Protein AF-A0A6L8I3A7-F1 (afdb_monomer)

Radius of gyration: 21.52 Å; Cα contacts (8 Å, |Δi|>4): 20; chains: 1; bounding box: 36×18×55 Å

Mean predicted aligned error: 5.33 Å

Structure (mmCIF, N/CA/C/O backbone):
data_AF-A0A6L8I3A7-F1
#
_entry.id   AF-A0A6L8I3A7-F1
#
loop_
_atom_site.group_PDB
_atom_site.id
_atom_site.type_symbol
_atom_site.label_atom_id
_atom_site.label_alt_id
_atom_site.label_comp_id
_atom_site.label_asym_id
_atom_site.label_entity_id
_atom_site.label_seq_id
_atom_site.pdbx_PDB_ins_code
_atom_site.Cartn_x
_atom_site.Cartn_y
_atom_site.Cartn_z
_atom_site.occupancy
_atom_site.B_iso_or_equiv
_atom_site.auth_seq_id
_atom_site.auth_comp_id
_atom_site.auth_asym_id
_atom_site.auth_atom_id
_atom_site.pdbx_PDB_model_num
ATOM 1 N N . MET A 1 1 ? -19.281 -2.214 36.492 1.00 60.75 1 MET A N 1
ATOM 2 C CA . MET A 1 1 ? -19.622 -1.250 35.422 1.00 60.75 1 MET A CA 1
ATOM 3 C C . MET A 1 1 ? -18.790 -1.621 34.209 1.00 60.75 1 MET A C 1
ATOM 5 O O . MET A 1 1 ? -17.594 -1.809 34.381 1.00 60.75 1 MET A O 1
ATOM 9 N N . ALA A 1 2 ? -19.401 -1.828 33.042 1.00 78.50 2 ALA A N 1
ATOM 10 C CA . ALA A 1 2 ? -18.639 -2.091 31.821 1.00 78.50 2 ALA A CA 1
ATOM 11 C C . ALA A 1 2 ? -17.973 -0.789 31.346 1.00 78.50 2 ALA A C 1
ATOM 13 O O . ALA A 1 2 ? -18.600 0.271 31.400 1.00 78.50 2 ALA A O 1
ATOM 14 N N . ASN A 1 3 ? -16.712 -0.868 30.920 1.00 89.50 3 ASN A N 1
ATOM 15 C CA . ASN A 1 3 ? -16.024 0.262 30.301 1.00 89.50 3 ASN A CA 1
ATOM 16 C C . ASN A 1 3 ? -16.666 0.577 28.947 1.00 89.50 3 ASN A C 1
ATOM 18 O O . ASN A 1 3 ? -17.274 -0.285 28.315 1.00 89.50 3 ASN A O 1
ATOM 22 N N . ASN A 1 4 ? -16.529 1.819 28.504 1.00 90.75 4 ASN A N 1
ATOM 23 C CA . ASN A 1 4 ? -17.019 2.267 27.210 1.00 90.75 4 ASN A CA 1
ATOM 24 C C . ASN A 1 4 ? -15.889 2.994 26.453 1.00 90.75 4 ASN A C 1
ATOM 26 O O . ASN A 1 4 ? -14.803 3.209 27.008 1.00 90.75 4 ASN A O 1
ATOM 30 N N . PRO A 1 5 ? -16.112 3.394 25.191 1.00 90.00 5 PRO A N 1
ATOM 31 C CA . PRO A 1 5 ? -15.071 4.030 24.385 1.00 90.00 5 PRO A CA 1
ATOM 32 C C . PRO A 1 5 ? -14.513 5.324 24.999 1.00 90.00 5 PRO A C 1
ATOM 34 O O . PRO A 1 5 ? -13.344 5.638 24.801 1.00 90.00 5 PRO A O 1
ATOM 37 N N . LEU A 1 6 ? -15.313 6.036 25.800 1.00 93.00 6 LEU A N 1
ATOM 38 C CA . LEU A 1 6 ? -14.982 7.331 26.401 1.00 93.00 6 LEU A CA 1
ATOM 39 C C . LEU A 1 6 ? -14.476 7.233 27.853 1.00 93.00 6 LEU A C 1
ATOM 41 O O . LEU A 1 6 ? -14.257 8.262 28.489 1.00 93.00 6 LEU A O 1
ATOM 45 N N . THR A 1 7 ? -14.283 6.031 28.411 1.00 93.44 7 THR A N 1
ATOM 46 C CA . THR A 1 7 ? -13.757 5.868 29.779 1.00 93.44 7 THR A CA 1
ATOM 47 C C . THR A 1 7 ? -12.371 6.538 29.906 1.00 93.44 7 THR A C 1
ATOM 49 O O . THR A 1 7 ? -11.489 6.239 29.106 1.00 93.44 7 THR A O 1
ATOM 52 N N . PRO A 1 8 ? -12.106 7.428 30.875 1.00 93.56 8 PRO A N 1
ATOM 53 C CA . PRO A 1 8 ? -10.775 8.034 31.024 1.00 93.56 8 PRO A CA 1
ATOM 54 C C . PRO A 1 8 ? -9.673 7.014 31.387 1.00 93.56 8 PRO A C 1
ATOM 56 O O . PRO A 1 8 ? -9.962 5.961 31.951 1.00 93.56 8 PRO A O 1
ATOM 59 N N . GLY A 1 9 ? -8.403 7.325 31.096 1.00 91.88 9 GLY A N 1
ATOM 60 C CA . GLY A 1 9 ? -7.238 6.510 31.496 1.00 91.88 9 GLY A CA 1
ATOM 61 C C . GLY A 1 9 ? -6.991 5.243 30.656 1.00 91.88 9 GLY A C 1
ATOM 62 O O . GLY A 1 9 ? -7.513 5.103 29.553 1.00 91.88 9 GLY A O 1
ATOM 63 N N . ILE A 1 10 ? -6.176 4.305 31.154 1.00 91.00 10 ILE A N 1
ATOM 64 C CA . ILE A 1 10 ? -5.949 2.995 30.511 1.00 91.00 10 ILE A CA 1
ATOM 65 C C . ILE A 1 10 ? -6.953 1.996 31.083 1.00 91.00 10 ILE A C 1
ATOM 67 O O . ILE A 1 10 ? -6.968 1.745 32.284 1.00 91.00 10 ILE A O 1
ATOM 71 N N . ALA A 1 11 ? -7.801 1.436 30.222 1.00 90.56 11 ALA A N 1
ATOM 72 C CA . ALA A 1 11 ? -8.848 0.501 30.622 1.00 90.56 11 ALA A CA 1
ATOM 73 C C . ALA A 1 11 ? -9.061 -0.557 29.535 1.00 90.56 11 ALA A C 1
ATOM 75 O O . ALA A 1 11 ? -9.102 -0.222 28.349 1.00 90.56 11 ALA A O 1
ATOM 76 N N . ALA A 1 12 ? -9.206 -1.818 29.945 1.00 91.06 12 ALA A N 1
ATOM 77 C CA . ALA A 1 12 ? -9.522 -2.935 29.056 1.00 91.06 12 ALA A CA 1
ATOM 78 C C . ALA A 1 12 ? -11.028 -3.002 28.740 1.00 91.06 12 ALA A C 1
ATOM 80 O O . ALA A 1 12 ? -11.851 -2.471 29.488 1.00 91.06 12 ALA A O 1
ATOM 81 N N . GLY A 1 13 ? -11.395 -3.677 27.646 1.00 91.38 13 GLY A N 1
ATOM 82 C CA . GLY A 1 13 ? -12.799 -3.952 27.311 1.00 91.38 13 GLY A CA 1
ATOM 83 C C . GLY A 1 13 ? -13.623 -2.712 26.946 1.00 91.38 13 GLY A C 1
ATOM 84 O O . GLY A 1 13 ? -14.795 -2.635 27.291 1.00 91.38 13 GLY A O 1
ATOM 85 N N . ARG A 1 14 ? -13.010 -1.720 26.285 1.00 92.75 14 ARG A N 1
ATOM 86 C CA . ARG A 1 14 ? -13.692 -0.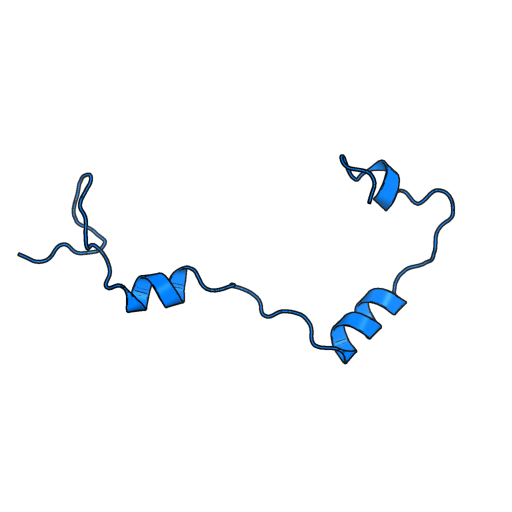490 25.821 1.00 92.75 14 ARG A CA 1
ATOM 87 C C . ARG A 1 14 ? -14.657 -0.730 24.664 1.00 92.75 14 ARG A C 1
ATOM 89 O O . ARG A 1 14 ? -15.621 0.010 24.495 1.00 92.75 14 ARG A O 1
ATOM 96 N N . HIS A 1 15 ? -14.356 -1.751 23.875 1.00 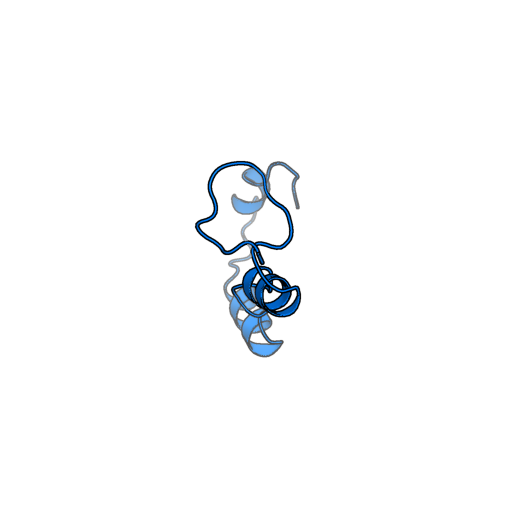92.56 15 HIS A N 1
ATOM 97 C CA . HIS A 1 15 ? -15.152 -2.244 22.767 1.00 92.56 15 HIS A CA 1
ATOM 98 C C . HIS A 1 15 ? -15.299 -3.752 22.916 1.00 92.56 15 HIS A C 1
ATOM 100 O O . HIS A 1 15 ? -14.429 -4.410 23.494 1.00 92.56 15 HIS A O 1
ATOM 106 N N . SER A 1 16 ? -16.401 -4.287 22.396 1.00 92.81 16 SER A N 1
ATOM 107 C CA . SER A 1 16 ? -16.547 -5.730 22.280 1.00 92.81 16 SER A CA 1
ATOM 108 C C . SER A 1 16 ? -15.570 -6.271 21.225 1.00 92.81 16 SER A C 1
ATOM 110 O O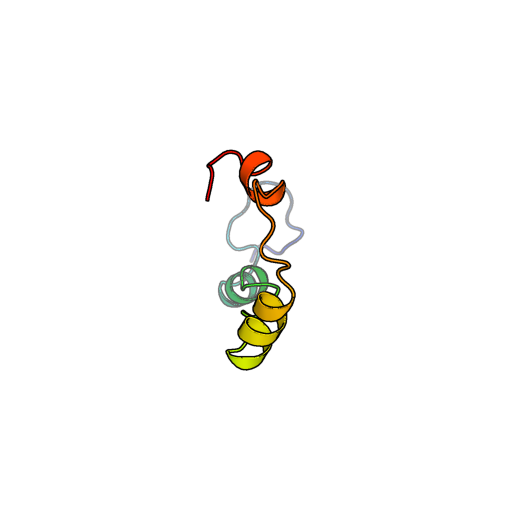 . SER A 1 16 ? -15.175 -5.515 20.326 1.00 92.81 16 SER A O 1
ATOM 112 N N . PRO A 1 17 ? -15.185 -7.555 21.306 1.00 93.50 17 PRO A N 1
ATOM 113 C CA . PRO A 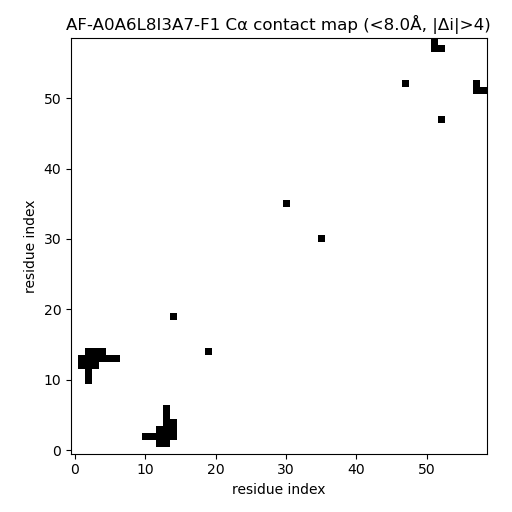1 17 ? -14.338 -8.185 20.296 1.00 93.50 17 PRO A CA 1
ATOM 114 C C . PRO A 1 17 ? -14.866 -7.980 18.869 1.00 93.50 17 PRO A C 1
ATOM 116 O O . PRO A 1 17 ? -14.112 -7.600 17.985 1.00 93.50 17 PRO A O 1
ATOM 119 N N . GLU A 1 18 ? -16.182 -8.063 18.664 1.00 95.81 18 GLU A N 1
ATOM 120 C CA . GLU A 1 18 ? -16.803 -7.941 17.339 1.00 95.81 18 GLU A CA 1
ATOM 121 C C . GLU A 1 18 ? -16.684 -6.527 16.753 1.00 95.81 18 GLU A C 1
ATOM 123 O O . GLU A 1 18 ? -16.706 -6.346 15.536 1.00 95.81 18 GLU A O 1
ATOM 128 N N . VAL A 1 19 ? -16.617 -5.496 17.602 1.00 95.69 19 VAL A N 1
ATOM 129 C CA . VAL A 1 19 ? -16.380 -4.119 17.146 1.00 95.69 19 VAL A CA 1
ATOM 130 C C . VAL A 1 19 ? -14.917 -3.938 16.759 1.00 95.69 19 VAL A C 1
ATOM 132 O O . VAL A 1 19 ? -14.636 -3.266 15.769 1.00 95.69 19 VAL A O 1
ATOM 135 N N . LEU A 1 20 ? -13.996 -4.539 17.513 1.00 95.06 20 LEU A N 1
ATOM 136 C CA . LEU A 1 20 ? -12.575 -4.505 17.181 1.00 95.06 20 LEU A CA 1
ATOM 137 C C . LEU A 1 20 ? -12.317 -5.228 15.857 1.00 95.06 20 LEU A C 1
ATOM 139 O O . LEU A 1 20 ? -11.713 -4.631 14.973 1.00 95.06 20 LEU A O 1
ATOM 143 N N . ASP A 1 21 ? -12.868 -6.424 15.667 1.00 96.44 21 ASP A N 1
ATOM 144 C CA . ASP A 1 21 ? -12.711 -7.191 14.426 1.00 96.44 21 ASP A CA 1
ATOM 145 C C . ASP A 1 21 ? -13.160 -6.396 13.193 1.00 96.44 21 ASP A C 1
ATOM 147 O O . ASP A 1 21 ? -12.481 -6.394 12.171 1.00 96.44 21 ASP A O 1
ATOM 151 N N . ARG A 1 22 ? -14.273 -5.655 13.289 1.00 95.50 22 ARG A N 1
ATOM 152 C CA . ARG A 1 22 ? -14.734 -4.793 12.189 1.00 95.50 22 ARG A CA 1
ATOM 153 C C . ARG A 1 22 ? -13.849 -3.571 11.968 1.00 95.50 22 ARG A C 1
ATOM 155 O O . ARG A 1 22 ? -13.619 -3.197 10.826 1.00 95.50 22 ARG A O 1
ATOM 162 N N . ASN A 1 23 ? -13.393 -2.925 13.039 1.00 95.31 23 ASN A N 1
ATOM 163 C CA . ASN A 1 23 ? -12.620 -1.685 12.940 1.00 95.31 23 ASN A CA 1
ATOM 164 C C . ASN A 1 23 ? -11.182 -1.917 12.462 1.00 95.31 23 ASN A C 1
ATOM 166 O O . ASN A 1 23 ? -10.580 -1.006 11.900 1.00 95.31 23 ASN A O 1
ATOM 170 N N . PHE A 1 24 ? -10.636 -3.104 12.724 1.00 95.19 24 PHE A N 1
ATOM 171 C CA . PHE A 1 24 ? -9.289 -3.509 12.325 1.00 95.19 24 PHE A CA 1
ATOM 172 C C . PHE A 1 24 ? -9.281 -4.409 11.082 1.00 95.19 24 PHE A C 1
ATOM 174 O O . PHE A 1 24 ? -8.230 -4.935 10.722 1.00 95.19 24 PHE A O 1
ATOM 181 N N . ALA A 1 25 ? -10.429 -4.580 10.422 1.00 95.69 25 ALA A N 1
ATOM 182 C CA . ALA A 1 25 ? -10.479 -5.173 9.096 1.00 95.69 25 ALA A CA 1
ATOM 183 C C . ALA A 1 25 ? -9.829 -4.238 8.064 1.00 95.69 25 ALA A C 1
ATOM 185 O O . ALA A 1 25 ? -9.749 -3.022 8.265 1.00 95.69 25 ALA A O 1
ATOM 186 N N . ASP A 1 26 ? -9.401 -4.809 6.940 1.00 95.50 26 ASP A N 1
ATOM 187 C CA . ASP A 1 26 ? -8.879 -4.027 5.826 1.00 95.50 26 ASP A CA 1
ATOM 188 C C . ASP A 1 26 ? -9.896 -2.966 5.391 1.00 95.50 26 ASP A C 1
ATOM 190 O O . ASP A 1 26 ? -11.062 -3.259 5.118 1.00 95.50 26 ASP A O 1
ATOM 194 N N . LEU A 1 27 ? -9.440 -1.714 5.306 1.00 95.31 27 LEU A N 1
ATOM 195 C CA . LEU A 1 27 ? -10.285 -0.600 4.872 1.00 95.31 27 LEU A CA 1
ATOM 196 C C . LEU A 1 27 ? -10.688 -0.735 3.397 1.00 95.31 27 LEU A C 1
ATOM 198 O O . LEU A 1 27 ? -11.776 -0.316 3.000 1.00 95.31 27 LEU A O 1
ATOM 202 N N . HIS A 1 28 ? -9.790 -1.290 2.583 1.00 94.94 28 HIS A N 1
ATOM 203 C CA . HIS A 1 28 ? -9.988 -1.478 1.154 1.00 94.94 28 HIS A CA 1
ATOM 204 C C . HIS A 1 28 ? -9.884 -2.961 0.809 1.00 94.94 28 HIS A C 1
ATOM 206 O O . HIS A 1 28 ? -8.941 -3.616 1.256 1.00 94.94 28 HIS A O 1
ATOM 212 N N . PRO A 1 29 ? -10.811 -3.494 -0.001 1.00 93.31 29 PRO A N 1
ATOM 213 C CA . PRO A 1 29 ? -10.666 -4.844 -0.512 1.00 93.31 29 PRO A CA 1
ATOM 214 C C . PRO A 1 29 ? -9.433 -4.940 -1.417 1.00 93.31 29 PRO A C 1
ATOM 216 O O . PRO A 1 29 ? -9.009 -3.960 -2.035 1.00 93.31 29 PRO A O 1
ATOM 219 N N . SER A 1 30 ? -8.876 -6.146 -1.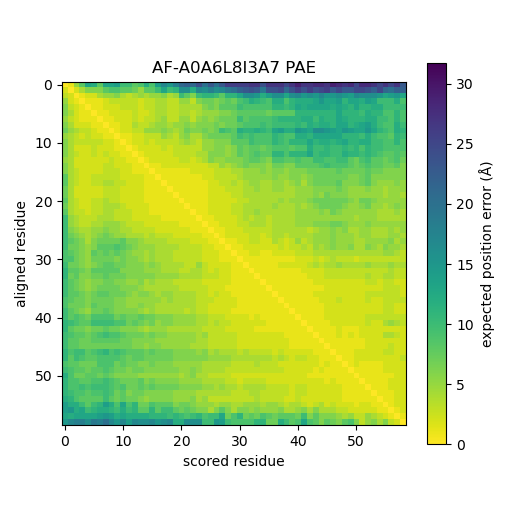522 1.00 96.25 30 SER A N 1
ATOM 220 C CA . SER A 1 30 ? -7.897 -6.445 -2.569 1.00 96.25 30 SER A CA 1
ATOM 221 C C . SER A 1 30 ? -8.537 -6.298 -3.949 1.00 96.25 30 SER A C 1
ATOM 223 O O . SER A 1 30 ? -9.721 -6.598 -4.106 1.00 96.25 30 SER A O 1
ATOM 225 N N . LEU A 1 31 ? -7.743 -5.883 -4.941 1.00 97.81 31 LEU A N 1
ATOM 226 C CA . LEU A 1 31 ? -8.189 -5.861 -6.334 1.00 97.81 31 LEU A CA 1
ATOM 227 C C . LEU A 1 31 ? -8.601 -7.264 -6.779 1.00 97.81 31 LEU A C 1
ATOM 229 O O . LEU A 1 31 ? -7.915 -8.248 -6.471 1.00 97.81 31 LEU A O 1
ATOM 233 N N . ASP A 1 32 ? -9.683 -7.354 -7.546 1.00 97.62 32 ASP A N 1
ATOM 234 C CA . ASP A 1 32 ? -10.011 -8.594 -8.232 1.00 97.62 32 ASP A CA 1
ATOM 235 C C . ASP A 1 32 ? -9.009 -8.889 -9.365 1.00 97.62 32 ASP A C 1
ATOM 237 O O . ASP A 1 32 ? -8.134 -8.088 -9.714 1.00 97.62 32 ASP A O 1
ATOM 241 N N . ARG A 1 33 ? -9.117 -10.081 -9.961 1.00 98.19 33 ARG A N 1
ATOM 242 C CA . ARG A 1 33 ? -8.201 -10.507 -11.027 1.00 98.19 33 ARG A CA 1
ATOM 243 C C . ARG A 1 33 ? -8.206 -9.558 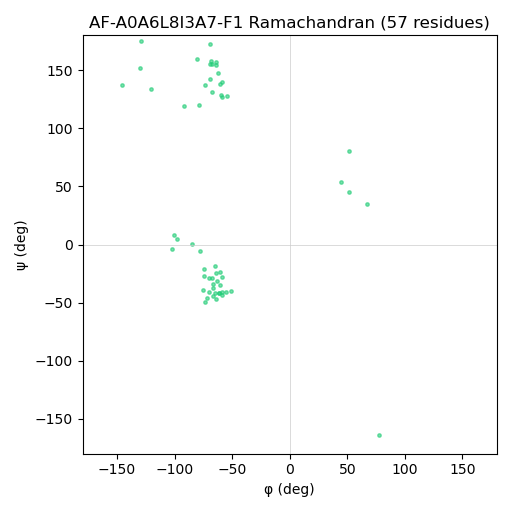-12.230 1.00 98.19 33 ARG A C 1
ATOM 245 O O . ARG A 1 33 ? -7.154 -9.348 -12.828 1.00 98.19 33 ARG A O 1
ATOM 252 N N . HIS A 1 34 ? -9.366 -9.063 -12.641 1.00 97.94 34 HIS A N 1
ATOM 253 C CA . HIS A 1 34 ? -9.480 -8.174 -13.789 1.00 97.94 34 HIS A CA 1
ATOM 254 C C . HIS A 1 34 ? -8.921 -6.788 -13.462 1.00 97.94 34 HIS A C 1
ATOM 256 O O . HIS A 1 34 ? -8.110 -6.269 -14.226 1.00 97.94 34 HIS A O 1
ATOM 262 N N . GLU A 1 35 ? -9.279 -6.230 -12.309 1.00 98.44 35 GLU A N 1
ATOM 263 C CA . GLU A 1 35 ? -8.782 -4.939 -11.830 1.00 98.44 35 GLU A CA 1
ATOM 264 C C . GLU A 1 35 ? -7.256 -4.933 -11.699 1.00 98.44 35 GLU A C 1
ATOM 266 O O . GLU A 1 35 ? -6.597 -3.996 -12.155 1.00 98.44 35 GLU A O 1
ATOM 271 N N . ALA A 1 36 ? -6.675 -6.004 -11.150 1.00 98.56 36 ALA A N 1
ATOM 272 C CA . ALA A 1 36 ? -5.228 -6.158 -11.037 1.00 98.56 36 ALA A CA 1
ATOM 273 C C . ALA A 1 36 ? -4.537 -6.180 -12.410 1.00 98.56 36 ALA A C 1
ATOM 275 O O . ALA A 1 36 ? -3.498 -5.544 -12.588 1.00 98.56 36 ALA A O 1
ATOM 276 N N . LEU A 1 37 ? -5.122 -6.870 -13.397 1.00 98.50 37 LEU A N 1
ATOM 277 C CA . LEU A 1 37 ? -4.593 -6.899 -14.764 1.00 98.50 37 LEU A CA 1
ATOM 278 C C . LEU A 1 37 ? -4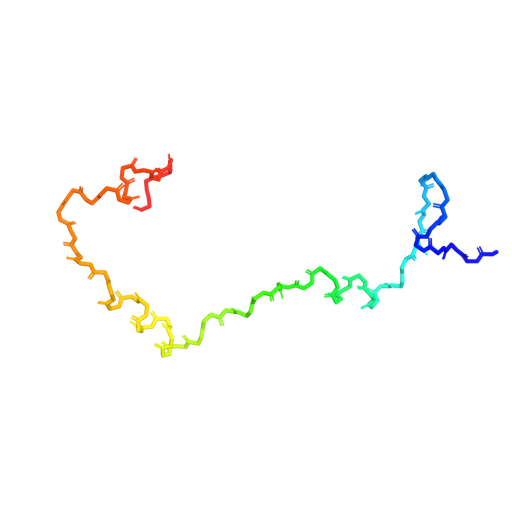.683 -5.525 -15.435 1.00 98.50 37 LEU A C 1
ATOM 280 O O . LEU A 1 37 ? -3.706 -5.080 -16.031 1.00 98.50 37 LEU A O 1
ATOM 284 N N . VAL A 1 38 ? -5.815 -4.830 -15.297 1.00 98.31 38 VAL A N 1
ATOM 285 C CA . VAL A 1 38 ? -5.997 -3.471 -15.830 1.00 98.31 38 VAL A CA 1
ATOM 286 C C . VAL A 1 38 ? -4.997 -2.498 -15.204 1.00 98.31 38 VAL A C 1
ATOM 288 O O . VAL A 1 38 ? -4.428 -1.665 -15.906 1.00 98.31 38 VAL A O 1
ATOM 291 N N . ALA A 1 39 ? -4.751 -2.597 -13.897 1.00 98.25 39 ALA A N 1
ATOM 292 C CA . ALA A 1 39 ? -3.758 -1.768 -13.222 1.00 98.25 39 ALA A CA 1
ATOM 293 C C . ALA A 1 39 ? -2.329 -2.067 -13.710 1.00 98.25 39 ALA A C 1
ATOM 295 O O . ALA A 1 39 ? -1.562 -1.133 -13.945 1.00 98.25 39 ALA A O 1
ATOM 296 N N . ALA A 1 40 ? -1.988 -3.345 -13.904 1.00 98.19 40 ALA A N 1
ATOM 297 C CA . ALA A 1 40 ? -0.672 -3.768 -14.381 1.00 98.19 40 ALA A CA 1
ATOM 298 C C . ALA A 1 40 ? -0.392 -3.331 -15.830 1.00 98.19 40 ALA A C 1
ATOM 300 O O . ALA A 1 40 ? 0.726 -2.918 -16.135 1.00 98.19 40 ALA A O 1
ATOM 301 N N . ASP A 1 41 ? -1.404 -3.353 -16.701 1.00 98.00 41 ASP A N 1
ATOM 302 C CA . ASP A 1 41 ? -1.288 -2.966 -18.116 1.00 98.00 41 ASP A CA 1
ATOM 303 C C . ASP A 1 41 ? -0.946 -1.476 -18.311 1.00 98.00 41 ASP A C 1
ATOM 305 O O . ASP A 1 41 ? -0.432 -1.060 -19.344 1.00 98.00 41 ASP A O 1
ATOM 309 N N . ARG A 1 42 ? -1.160 -0.648 -17.281 1.00 97.69 42 ARG A N 1
ATOM 310 C CA . ARG A 1 42 ? -0.801 0.781 -17.294 1.00 97.69 42 ARG A CA 1
ATOM 311 C C . ARG A 1 42 ? 0.693 1.037 -17.073 1.00 97.69 42 ARG A C 1
ATOM 313 O O . ARG A 1 42 ? 1.117 2.193 -17.121 1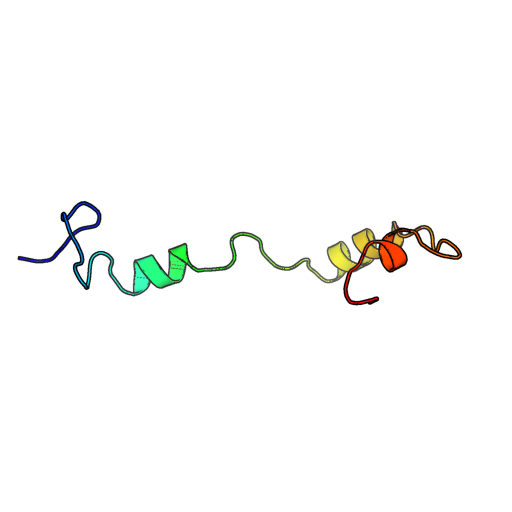.00 97.69 42 ARG A O 1
ATOM 320 N N . CYS A 1 43 ? 1.487 0.005 -16.786 1.00 97.94 43 CYS A N 1
ATOM 321 C CA . CYS A 1 43 ? 2.937 0.124 -16.686 1.00 97.94 43 CYS A CA 1
ATOM 322 C C . CYS A 1 43 ? 3.546 0.427 -18.063 1.00 97.94 43 CYS A C 1
ATOM 324 O O . CYS A 1 43 ? 3.275 -0.266 -19.035 1.00 97.94 43 CYS A O 1
ATOM 326 N N . TYR A 1 44 ? 4.426 1.428 -18.144 1.00 97.56 44 TYR A N 1
ATOM 327 C CA . TYR A 1 44 ? 5.117 1.767 -19.396 1.00 97.56 44 TYR A CA 1
ATOM 328 C C . TYR A 1 44 ? 6.381 0.944 -19.670 1.00 97.56 44 TYR A C 1
ATOM 330 O O . TYR A 1 44 ? 7.042 1.182 -20.676 1.00 97.56 44 TYR A O 1
ATOM 338 N N . PHE A 1 45 ? 6.739 0.001 -18.792 1.00 97.00 45 PHE A N 1
ATOM 339 C CA . PHE A 1 45 ? 7.942 -0.831 -18.935 1.00 97.00 45 PHE A CA 1
ATOM 340 C C . PHE A 1 45 ? 9.222 -0.006 -19.173 1.00 97.00 45 PHE A C 1
ATOM 342 O O . PHE A 1 45 ? 10.025 -0.300 -20.057 1.00 97.00 45 PHE A O 1
ATOM 349 N N . CYS A 1 46 ? 9.395 1.063 -18.390 1.00 97.88 46 CYS A N 1
ATOM 350 C CA . CYS A 1 46 ? 10.520 1.984 -18.522 1.00 97.88 46 CYS A CA 1
ATOM 351 C C . CYS A 1 46 ? 11.870 1.279 -18.309 1.00 97.88 46 CYS A C 1
ATOM 353 O O . CYS A 1 46 ? 12.034 0.516 -17.357 1.00 97.88 46 CYS A O 1
ATOM 355 N N . HIS A 1 47 ? 12.861 1.615 -19.134 1.00 97.06 47 HIS A N 1
ATOM 356 C CA . HIS A 1 47 ? 14.263 1.314 -18.840 1.00 97.06 47 HIS A CA 1
ATOM 357 C C . HIS A 1 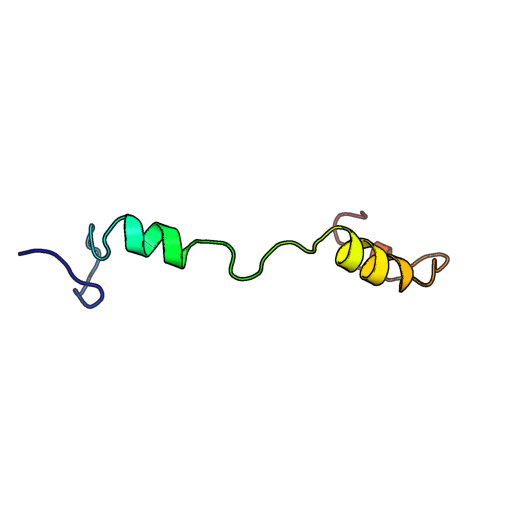47 ? 14.754 2.180 -17.668 1.00 97.06 47 HIS A C 1
ATOM 359 O O . HIS A 1 47 ? 14.359 3.344 -17.586 1.00 97.06 47 HIS A O 1
ATOM 365 N N . ASP A 1 48 ? 15.591 1.625 -16.782 1.00 95.38 48 ASP A N 1
ATOM 366 C CA . ASP A 1 48 ? 16.073 2.277 -15.549 1.00 95.38 48 ASP A CA 1
ATOM 367 C C . ASP A 1 48 ? 14.946 2.984 -14.781 1.00 95.38 48 ASP A C 1
ATOM 369 O O . ASP A 1 48 ? 14.978 4.187 -14.513 1.00 95.38 48 ASP A O 1
ATOM 373 N N . ALA A 1 49 ? 13.883 2.224 -14.501 1.00 97.12 49 ALA A N 1
ATOM 374 C CA . ALA A 1 49 ? 12.629 2.787 -14.038 1.00 97.12 49 ALA A CA 1
ATOM 375 C C . ALA A 1 49 ? 12.797 3.562 -12.713 1.00 97.12 49 ALA A C 1
ATOM 377 O O . ALA A 1 49 ? 13.275 3.005 -11.719 1.00 97.12 49 ALA A O 1
ATOM 378 N N . PRO A 1 50 ? 12.311 4.815 -12.636 1.00 96.44 50 PRO A N 1
ATOM 379 C CA . PRO A 1 50 ? 12.461 5.634 -11.435 1.00 96.44 50 PRO A CA 1
ATOM 380 C C . PRO A 1 50 ? 11.723 5.049 -10.225 1.00 96.44 50 PRO A C 1
ATOM 382 O O . PRO A 1 50 ? 12.113 5.302 -9.088 1.00 96.44 50 PRO A O 1
ATOM 385 N N . CYS A 1 51 ? 10.680 4.241 -10.449 1.00 96.88 51 CYS A N 1
ATOM 386 C CA . CYS A 1 51 ? 9.980 3.539 -9.376 1.00 96.88 51 CYS A CA 1
ATOM 387 C C . CYS A 1 51 ? 10.879 2.528 -8.643 1.00 96.88 51 CYS A C 1
ATOM 389 O O . CYS A 1 51 ? 10.712 2.357 -7.438 1.00 96.88 51 CYS A O 1
ATOM 391 N N . VAL A 1 52 ? 11.854 1.917 -9.328 1.00 96.81 52 VAL A N 1
ATOM 392 C CA . VAL A 1 52 ? 12.825 0.999 -8.712 1.00 96.81 52 VAL A CA 1
ATOM 393 C C . VAL A 1 52 ? 13.831 1.786 -7.876 1.00 96.81 52 VAL A C 1
ATOM 395 O O . VAL A 1 52 ? 14.009 1.481 -6.701 1.00 96.81 52 VAL A O 1
ATOM 398 N N . THR A 1 53 ? 14.425 2.850 -8.429 1.00 96.19 53 THR A N 1
ATOM 399 C CA . THR A 1 53 ? 15.395 3.702 -7.711 1.00 96.19 53 THR A CA 1
ATOM 400 C C . THR A 1 53 ? 14.797 4.369 -6.472 1.00 96.19 53 THR A C 1
ATOM 402 O O . THR A 1 53 ? 15.488 4.551 -5.474 1.00 96.19 53 THR A O 1
ATOM 405 N N . ALA A 1 54 ? 13.517 4.743 -6.520 1.00 96.38 54 ALA A N 1
ATOM 406 C CA . ALA A 1 54 ? 12.833 5.360 -5.389 1.00 96.38 54 ALA A CA 1
ATOM 407 C C . ALA A 1 54 ? 12.486 4.361 -4.272 1.00 96.38 54 ALA A C 1
ATOM 409 O O . ALA A 1 54 ? 12.252 4.782 -3.138 1.00 96.38 54 ALA A O 1
ATOM 410 N N . CYS A 1 55 ? 12.426 3.059 -4.567 1.00 96.81 55 CYS A N 1
ATOM 411 C CA . CYS A 1 55 ? 12.088 2.057 -3.569 1.00 96.81 55 CYS A CA 1
ATOM 412 C C . CYS A 1 55 ? 13.305 1.737 -2.679 1.00 96.81 55 CYS A C 1
ATOM 414 O O . CYS A 1 55 ? 14.300 1.216 -3.185 1.00 96.81 55 CYS A O 1
ATOM 416 N N . PRO A 1 56 ? 13.235 1.941 -1.347 1.00 96.38 56 PRO A N 1
ATOM 417 C CA . PRO A 1 56 ? 14.376 1.721 -0.451 1.00 96.38 56 PRO A CA 1
ATOM 418 C C . PRO A 1 56 ? 14.914 0.288 -0.437 1.00 96.38 56 PRO A C 1
ATOM 420 O O . PRO A 1 56 ? 16.064 0.064 -0.068 1.00 96.38 56 PRO A O 1
ATOM 423 N N . THR A 1 57 ? 14.083 -0.687 -0.801 1.00 95.50 57 THR A N 1
ATOM 424 C CA . THR A 1 57 ? 14.439 -2.108 -0.784 1.00 95.50 57 THR A CA 1
ATOM 425 C C . THR A 1 57 ? 14.770 -2.668 -2.158 1.00 95.50 57 THR A C 1
ATOM 427 O O . THR A 1 57 ? 15.167 -3.822 -2.215 1.00 95.50 57 THR A O 1
ATOM 430 N N . THR A 1 58 ? 14.644 -1.880 -3.235 1.00 86.81 58 THR A N 1
ATOM 431 C CA . THR A 1 58 ? 14.841 -2.331 -4.628 1.00 86.81 58 THR A CA 1
ATOM 432 C C . THR A 1 58 ? 14.014 -3.586 -4.954 1.00 86.81 58 THR A C 1
ATOM 434 O O . THR A 1 58 ? 14.521 -4.704 -4.879 1.00 86.81 58 THR A O 1
ATOM 437 N N . ILE A 1 59 ? 12.721 -3.388 -5.252 1.00 84.25 59 ILE A N 1
ATOM 438 C CA . ILE A 1 59 ? 11.778 -4.476 -5.592 1.00 84.25 59 ILE A CA 1
ATOM 439 C C . ILE A 1 59 ? 12.178 -5.276 -6.834 1.00 84.25 59 ILE A C 1
ATOM 441 O O . ILE A 1 59 ? 12.819 -4.690 -7.736 1.00 84.25 59 ILE A O 1
#

Secondary structure (DSSP, 8-state):
----TT-SSS-S-SS-HHHHHHHTS-SSPPPPHHHHHHHHHT----TT-HHHHH-TT--

pLDDT: mean 94.18, std 5.74, range [60.75, 98.56]

Sequence (59 aa):
MANNPLTPGIAAGRHSPEVLDRNFADLHPSLDRHEALVAADRCYFCHDAPCVTACPTTI

Foldseek 3Di:
DAAACPDPDDDPRNDDPVVVCVVPPDPDDDDDPVRVVVVVVPDPPDDVDVVQVPDPVRD

Solvent-accessible surface area (backbone atoms only — not comparable to full-atom values): 4033 Å² total; per-residue (Å²): 133,84,53,43,81,81,56,81,81,92,71,76,64,38,59,56,71,72,56,48,57,62,73,73,44,78,91,62,81,79,74,51,76,66,56,47,50,58,59,57,66,70,59,83,80,59,82,88,39,64,73,44,76,70,35,95,80,55,126